Protein AF-A0A8J2LM65-F1 (afdb_monomer)

Organism: NCBI:txid39272

Foldseek 3Di:
DDPPPPFDDLPGDDDPRNVVRVVVVVVVCVVVPNVHVVVVVVVVVVVVVVVVVCVVVLVVCCVVDVPVNVVVVVVVVVD

pLDDT: mean 84.57, std 13.87, range [43.12, 98.0]

Secondary structure (DSSP, 8-state):
--------STTT--HHHHHHHHHHHHHHHHHTTTTSHHHHHHHHHHHHHHHHHHHHHHHHHHHH-HHHHHHHHHHHTT-

Structure (mmCIF, N/CA/C/O backbone):
data_AF-A0A8J2LM65-F1
#
_entry.id   AF-A0A8J2LM65-F1
#
loop_
_atom_site.group_PDB
_atom_site.id
_atom_site.type_symbol
_atom_site.label_atom_id
_atom_site.label_alt_id
_atom_site.label_comp_id
_atom_site.label_asym_id
_atom_site.label_entity_id
_atom_site.label_seq_id
_atom_site.pdbx_PDB_ins_code
_atom_site.Cartn_x
_atom_site.Cartn_y
_atom_site.Cartn_z
_atom_site.occupancy
_atom_site.B_iso_or_equiv
_atom_site.auth_seq_id
_atom_site.auth_comp_id
_atom_site.auth_asym_id
_atom_site.auth_atom_id
_atom_site.pdbx_PDB_model_num
ATOM 1 N N . ARG A 1 1 ? 8.943 -20.866 -38.983 1.00 43.12 1 ARG A N 1
ATOM 2 C CA . ARG A 1 1 ? 9.122 -19.485 -38.479 1.00 43.12 1 ARG A CA 1
ATOM 3 C C . ARG A 1 1 ? 8.157 -19.343 -37.318 1.00 43.12 1 ARG A C 1
ATOM 5 O O . ARG A 1 1 ? 6.977 -19.157 -37.564 1.00 43.12 1 ARG A O 1
ATOM 12 N N . PHE A 1 2 ? 8.616 -19.623 -36.102 1.00 51.16 2 PHE A N 1
ATOM 13 C CA . PHE A 1 2 ? 7.784 -19.463 -34.913 1.00 51.16 2 PHE A CA 1
ATOM 14 C C . PHE A 1 2 ? 7.624 -17.960 -34.697 1.00 51.16 2 PHE A C 1
ATOM 16 O O . PHE A 1 2 ? 8.618 -17.238 -34.696 1.00 51.16 2 PHE A O 1
ATOM 23 N N . GLU A 1 3 ? 6.389 -17.473 -34.666 1.00 58.75 3 GLU A N 1
ATOM 24 C CA . GLU A 1 3 ? 6.112 -16.098 -34.269 1.00 58.75 3 GLU A CA 1
ATOM 25 C C . GLU A 1 3 ? 6.525 -15.954 -32.809 1.00 58.75 3 GLU A C 1
ATOM 27 O O . GLU A 1 3 ? 5.915 -16.558 -31.925 1.00 58.75 3 GLU A O 1
ATOM 32 N N . ASP A 1 4 ? 7.589 -15.188 -32.567 1.00 64.62 4 ASP A N 1
ATOM 33 C CA . ASP A 1 4 ? 7.967 -14.773 -31.225 1.00 64.62 4 ASP A CA 1
ATOM 34 C C . ASP A 1 4 ? 6.787 -13.999 -30.637 1.00 64.62 4 ASP A C 1
ATOM 36 O O . ASP A 1 4 ? 6.511 -12.846 -30.982 1.00 64.62 4 ASP A O 1
ATOM 40 N N . LYS A 1 5 ? 6.026 -14.678 -29.780 1.00 70.44 5 LYS A N 1
ATOM 41 C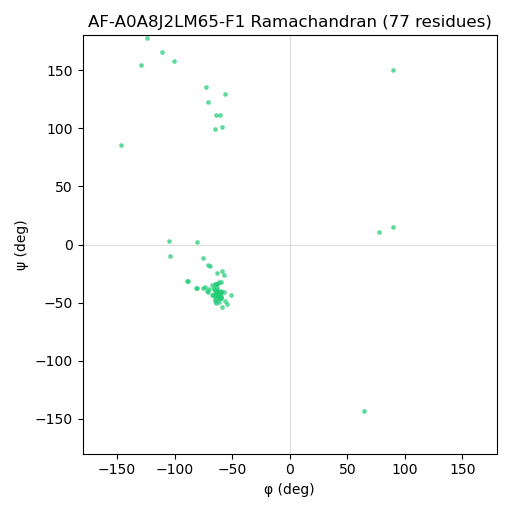 CA . LYS A 1 5 ? 4.906 -14.085 -29.065 1.00 70.44 5 LYS A CA 1
ATOM 42 C C . LYS A 1 5 ? 5.471 -12.955 -28.214 1.00 70.44 5 LYS A C 1
ATOM 44 O O . LYS A 1 5 ? 6.195 -13.211 -27.257 1.00 70.44 5 LYS A O 1
ATOM 49 N N . ILE A 1 6 ? 5.144 -11.708 -28.557 1.00 73.25 6 ILE A N 1
ATOM 50 C CA . ILE A 1 6 ? 5.554 -10.546 -27.764 1.00 73.25 6 ILE A CA 1
ATOM 51 C C . ILE A 1 6 ? 4.860 -10.649 -26.408 1.00 73.25 6 ILE A C 1
ATOM 53 O O . ILE A 1 6 ? 3.678 -10.322 -26.271 1.00 73.25 6 ILE A O 1
ATOM 57 N N . VAL A 1 7 ? 5.595 -11.126 -25.409 1.00 78.62 7 VAL A N 1
ATOM 58 C CA . VAL A 1 7 ? 5.146 -11.106 -24.024 1.00 78.62 7 VAL A CA 1
ATOM 59 C C . VAL A 1 7 ? 5.207 -9.659 -23.540 1.00 78.62 7 VAL A C 1
ATOM 61 O O . VAL A 1 7 ? 6.139 -8.927 -23.867 1.00 78.62 7 VAL A O 1
ATOM 64 N N . ARG A 1 8 ? 4.166 -9.205 -22.839 1.00 83.94 8 ARG A N 1
ATOM 65 C CA . ARG A 1 8 ? 4.009 -7.815 -22.394 1.00 83.94 8 ARG A CA 1
ATOM 66 C C . ARG A 1 8 ? 3.697 -7.767 -20.908 1.00 83.94 8 ARG A C 1
ATOM 68 O O . ARG A 1 8 ? 3.063 -8.673 -20.374 1.00 83.94 8 ARG A O 1
ATOM 75 N N . GLY A 1 9 ? 4.052 -6.645 -20.295 1.00 86.12 9 GLY A N 1
ATOM 76 C CA . GLY A 1 9 ? 3.723 -6.332 -18.913 1.00 86.12 9 GLY A CA 1
ATOM 77 C C . GLY A 1 9 ? 4.773 -6.806 -17.913 1.00 86.12 9 GLY A C 1
ATOM 78 O O . GLY A 1 9 ? 5.427 -7.830 -18.090 1.00 86.12 9 GLY A O 1
ATOM 79 N N . ILE A 1 10 ? 4.857 -6.062 -16.810 1.00 90.56 10 ILE A N 1
ATOM 80 C CA . ILE A 1 10 ? 5.927 -6.143 -15.808 1.00 90.56 10 ILE A CA 1
ATOM 81 C C . ILE A 1 10 ? 6.078 -7.523 -15.147 1.00 90.56 10 ILE A C 1
ATOM 83 O O . ILE A 1 10 ? 7.139 -7.830 -14.618 1.00 90.56 10 ILE A O 1
ATOM 87 N N . VAL A 1 11 ? 5.031 -8.350 -15.144 1.00 90.69 11 VAL A N 1
ATOM 88 C CA . VAL A 1 11 ? 5.056 -9.685 -14.520 1.00 90.69 11 VAL A CA 1
ATOM 89 C C . VAL A 1 11 ? 5.518 -10.768 -15.495 1.00 90.69 11 VAL A C 1
ATOM 91 O O . VAL A 1 11 ? 6.121 -11.744 -15.069 1.00 90.69 11 VAL A O 1
ATOM 94 N N . ALA A 1 12 ? 5.227 -10.610 -16.786 1.00 87.69 12 ALA A N 1
ATOM 95 C CA . ALA A 1 12 ? 5.414 -11.665 -17.780 1.00 87.69 12 ALA A CA 1
ATOM 96 C C . ALA A 1 12 ? 6.651 -11.451 -18.669 1.00 87.69 12 ALA A C 1
ATOM 98 O O . ALA A 1 12 ? 6.999 -12.329 -19.448 1.00 87.69 12 ALA A O 1
ATOM 99 N N . THR A 1 13 ? 7.282 -10.278 -18.603 1.00 90.62 13 THR A N 1
ATOM 100 C CA . THR A 1 13 ? 8.446 -9.926 -19.428 1.00 90.62 13 THR A CA 1
ATOM 101 C C . THR A 1 13 ? 9.752 -10.064 -18.667 1.00 90.62 13 THR A C 1
ATOM 103 O O . THR A 1 13 ? 9.763 -9.852 -17.455 1.00 90.62 13 THR A O 1
ATOM 106 N N . ASP A 1 14 ? 10.852 -10.223 -19.407 1.00 88.12 14 ASP A N 1
ATOM 107 C CA . ASP A 1 14 ? 12.201 -10.375 -18.858 1.00 88.1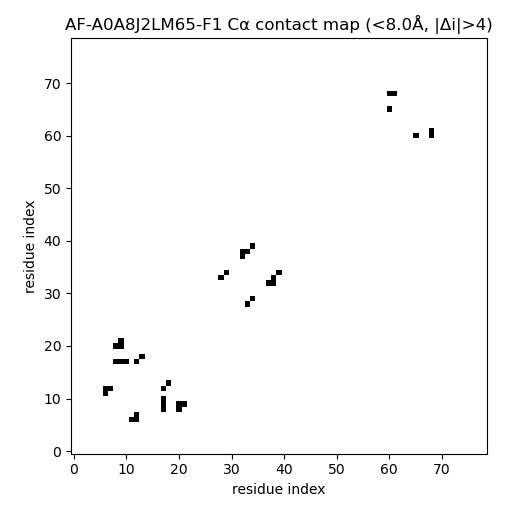2 14 ASP A CA 1
ATOM 108 C C . ASP A 1 14 ? 13.169 -9.315 -19.429 1.00 88.12 14 ASP A C 1
ATOM 110 O O . ASP A 1 14 ? 12.818 -8.492 -20.283 1.00 88.12 14 ASP A O 1
ATOM 114 N N . GLY A 1 15 ? 14.422 -9.332 -18.964 1.00 89.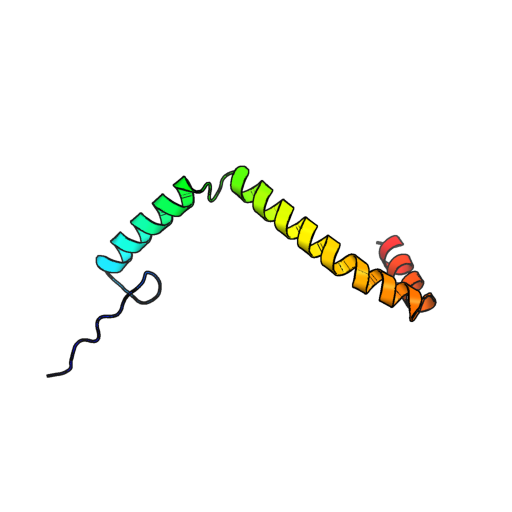94 15 GLY A N 1
ATOM 115 C CA . GLY A 1 15 ? 15.515 -8.558 -19.556 1.00 89.94 15 GLY A CA 1
ATOM 116 C C . GLY A 1 15 ? 15.347 -7.034 -19.466 1.00 89.94 15 GLY A C 1
ATOM 117 O O . GLY A 1 15 ? 14.894 -6.482 -18.457 1.00 89.94 15 GLY A O 1
ATOM 118 N N . SER A 1 16 ? 15.771 -6.324 -20.515 1.00 90.56 16 SER A N 1
ATOM 119 C CA . SER A 1 16 ? 15.761 -4.854 -20.551 1.00 90.56 16 SER A CA 1
ATOM 120 C C . SER A 1 16 ? 14.348 -4.275 -20.472 1.00 90.56 16 SER A C 1
ATOM 122 O O . SER A 1 16 ? 14.127 -3.306 -19.746 1.00 90.56 16 SER A O 1
ATOM 124 N N . HIS A 1 17 ? 13.384 -4.907 -21.143 1.00 89.56 17 HIS A N 1
ATOM 125 C CA . HIS A 1 17 ? 11.991 -4.468 -21.156 1.00 89.56 17 HIS A CA 1
ATOM 126 C C . HIS A 1 17 ? 11.348 -4.557 -19.763 1.00 89.56 17 HIS A C 1
ATOM 128 O O . HIS A 1 17 ? 10.725 -3.598 -19.304 1.00 89.56 17 HIS A O 1
ATOM 134 N N . TRP A 1 18 ? 11.580 -5.659 -19.040 1.00 93.44 18 TRP A N 1
ATOM 135 C CA . TRP A 1 18 ? 11.165 -5.791 -17.641 1.00 93.44 18 TRP A CA 1
ATOM 136 C C . TRP A 1 18 ? 11.792 -4.728 -16.743 1.00 93.44 18 TRP A C 1
ATOM 138 O O . T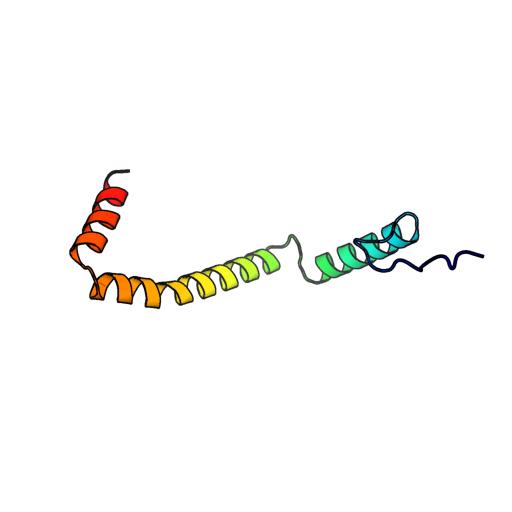RP A 1 18 ? 11.117 -4.112 -15.917 1.00 93.44 18 TRP A O 1
ATOM 148 N N . THR A 1 19 ? 13.094 -4.493 -16.919 1.00 95.12 19 THR A N 1
ATOM 149 C CA . THR A 1 19 ? 13.852 -3.537 -16.104 1.00 95.12 19 THR A CA 1
ATOM 150 C C . THR A 1 19 ? 13.293 -2.121 -16.252 1.00 95.12 19 THR A C 1
ATOM 152 O O . THR A 1 19 ? 13.122 -1.412 -15.256 1.00 95.12 19 THR A O 1
ATOM 155 N N . GLU A 1 20 ? 12.973 -1.715 -17.481 1.00 94.56 20 GLU A N 1
ATOM 156 C CA . GLU A 1 20 ? 12.375 -0.414 -17.777 1.00 94.56 20 GLU A CA 1
ATOM 157 C C . GLU A 1 20 ? 10.973 -0.282 -17.171 1.00 94.56 20 GLU A C 1
ATOM 159 O O . GLU A 1 20 ? 10.705 0.678 -16.442 1.00 94.56 20 GLU A O 1
ATOM 164 N N . GLN A 1 21 ? 10.105 -1.277 -17.376 1.00 94.62 21 GLN A N 1
ATOM 165 C CA . GLN A 1 21 ? 8.751 -1.271 -16.817 1.00 94.62 21 GLN A CA 1
ATOM 166 C C . GLN A 1 21 ? 8.751 -1.267 -15.289 1.00 94.62 21 GLN A C 1
ATOM 168 O O . GLN A 1 21 ? 7.993 -0.514 -14.676 1.00 94.62 21 GLN A O 1
ATOM 173 N N . ARG A 1 22 ? 9.636 -2.044 -14.657 1.00 95.75 22 ARG A N 1
ATOM 174 C CA . ARG A 1 22 ? 9.801 -2.056 -13.200 1.00 95.75 22 ARG A CA 1
ATOM 175 C C . ARG A 1 22 ? 10.244 -0.705 -12.669 1.00 95.75 22 ARG A C 1
ATOM 177 O O . ARG A 1 22 ? 9.692 -0.237 -11.673 1.00 95.75 22 ARG A O 1
ATOM 184 N N . ARG A 1 23 ? 11.214 -0.061 -13.321 1.00 96.25 23 ARG A N 1
ATOM 185 C CA . ARG A 1 23 ? 11.669 1.278 -12.927 1.00 96.25 23 ARG A CA 1
ATOM 186 C C . ARG A 1 23 ? 10.538 2.297 -13.046 1.00 96.25 23 ARG A C 1
ATOM 188 O O . ARG A 1 23 ? 10.324 3.059 -12.105 1.00 96.25 23 ARG A O 1
ATOM 195 N N . PHE A 1 24 ? 9.815 2.284 -14.164 1.00 95.69 24 PHE A N 1
ATOM 196 C CA . PHE A 1 24 ? 8.675 3.166 -14.391 1.00 95.69 24 PHE A CA 1
ATOM 197 C C . PHE A 1 24 ? 7.590 2.966 -13.325 1.00 95.69 24 PHE A C 1
ATOM 199 O O . PHE A 1 24 ? 7.244 3.915 -12.625 1.00 95.69 24 PHE A O 1
ATOM 206 N N . ALA A 1 25 ? 7.122 1.730 -13.128 1.00 96.00 25 ALA A N 1
ATOM 207 C CA . ALA A 1 25 ? 6.064 1.418 -12.172 1.00 96.00 25 ALA A CA 1
ATOM 208 C C . ALA A 1 25 ? 6.451 1.800 -10.738 1.00 96.00 25 ALA A C 1
ATOM 210 O O . ALA A 1 25 ? 5.678 2.459 -10.050 1.00 96.00 25 ALA A O 1
ATOM 211 N N . LEU A 1 26 ? 7.668 1.467 -10.291 1.00 96.12 26 LEU A N 1
ATOM 212 C CA . LEU A 1 26 ? 8.130 1.834 -8.948 1.00 96.12 26 LEU A CA 1
ATOM 213 C C . LEU A 1 26 ? 8.272 3.345 -8.760 1.00 96.12 26 LEU A C 1
ATOM 215 O O . LEU A 1 26 ? 8.051 3.830 -7.653 1.00 96.12 26 LEU A O 1
ATOM 219 N N . LYS A 1 27 ? 8.653 4.094 -9.803 1.00 97.38 27 LYS A N 1
ATOM 220 C CA . LYS A 1 27 ? 8.652 5.559 -9.742 1.00 97.38 27 LYS A CA 1
ATOM 221 C C . LYS A 1 27 ? 7.226 6.074 -9.563 1.00 97.38 27 LYS A C 1
ATOM 223 O O . LYS A 1 27 ? 6.983 6.839 -8.642 1.00 97.38 27 LYS A O 1
ATOM 228 N N . GLN A 1 28 ? 6.289 5.620 -10.393 1.00 97.19 28 GLN A N 1
ATOM 229 C CA . GLN A 1 28 ? 4.892 6.050 -10.298 1.00 97.19 28 GLN A CA 1
ATOM 230 C C . GLN A 1 28 ? 4.257 5.684 -8.954 1.00 97.19 28 GLN A C 1
ATOM 232 O O . GLN A 1 28 ? 3.587 6.514 -8.355 1.00 97.19 28 GLN A O 1
ATOM 237 N N . LEU A 1 29 ? 4.532 4.491 -8.421 1.00 95.88 29 LEU A N 1
ATOM 238 C CA . LEU A 1 29 ? 4.052 4.103 -7.095 1.00 95.88 29 LEU A CA 1
ATOM 239 C C . LEU A 1 29 ? 4.579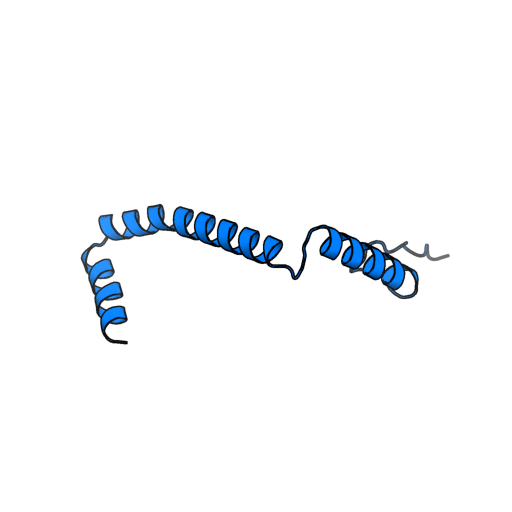 5.044 -6.002 1.00 95.88 29 LEU A C 1
ATOM 241 O O . LEU A 1 29 ? 3.803 5.467 -5.150 1.00 95.88 29 LEU A O 1
ATOM 245 N N . ARG A 1 30 ? 5.865 5.419 -6.034 1.00 95.69 30 ARG A N 1
ATOM 246 C CA . ARG A 1 30 ? 6.424 6.401 -5.085 1.00 95.69 30 ARG A CA 1
ATOM 247 C C . ARG A 1 30 ? 5.796 7.782 -5.243 1.00 95.69 30 ARG A C 1
ATOM 249 O O . ARG A 1 30 ? 5.479 8.397 -4.231 1.00 95.69 30 ARG A O 1
ATOM 256 N N . ASP A 1 31 ? 5.587 8.235 -6.479 1.00 95.75 31 ASP A N 1
ATOM 257 C CA . ASP A 1 31 ? 4.930 9.515 -6.777 1.00 95.75 31 ASP A CA 1
ATOM 258 C C . ASP A 1 31 ? 3.483 9.531 -6.227 1.00 95.75 31 ASP A C 1
ATOM 260 O O . ASP A 1 31 ? 3.008 10.558 -5.752 1.00 95.75 31 ASP A O 1
ATOM 264 N N . LEU A 1 32 ? 2.808 8.373 -6.200 1.00 94.31 32 LEU A N 1
ATOM 265 C CA . LEU A 1 32 ? 1.487 8.174 -5.583 1.00 94.31 32 LEU A CA 1
ATOM 266 C C . LEU A 1 32 ? 1.529 7.974 -4.053 1.00 94.31 32 LEU A C 1
ATOM 268 O O . LEU A 1 32 ? 0.493 7.751 -3.429 1.00 94.31 32 LEU A O 1
ATOM 272 N N . GLY A 1 33 ? 2.705 8.040 -3.427 1.00 93.94 33 GLY A N 1
ATOM 273 C CA . GLY A 1 33 ? 2.866 7.921 -1.977 1.00 93.94 33 GLY A CA 1
ATOM 274 C C . GLY A 1 33 ? 3.065 6.495 -1.458 1.00 93.94 33 GLY A C 1
ATOM 275 O O . GLY A 1 33 ? 2.967 6.276 -0.250 1.00 93.94 33 GLY A O 1
ATOM 276 N N . PHE A 1 34 ? 3.379 5.519 -2.313 1.00 94.81 34 PHE A N 1
ATOM 277 C CA . PHE A 1 34 ? 3.758 4.175 -1.868 1.00 94.81 34 PHE A CA 1
ATOM 278 C C . PHE A 1 34 ? 4.953 4.221 -0.904 1.00 94.81 34 PHE A C 1
ATOM 280 O O . PHE A 1 34 ? 5.979 4.839 -1.195 1.00 94.81 34 PHE A O 1
ATOM 287 N N . GLY A 1 35 ? 4.820 3.548 0.241 1.00 94.00 35 GLY A N 1
ATOM 288 C CA . GLY A 1 35 ? 5.829 3.543 1.306 1.00 94.00 35 GLY A CA 1
ATOM 289 C C . GLY A 1 35 ? 5.853 4.811 2.169 1.00 94.00 35 GLY A C 1
ATOM 290 O O . GLY A 1 35 ? 6.787 4.998 2.942 1.00 94.00 35 GLY A O 1
ATOM 291 N N . THR A 1 36 ? 4.851 5.686 2.043 1.00 96.44 36 THR A N 1
ATOM 292 C CA . THR A 1 36 ? 4.701 6.898 2.864 1.00 96.44 36 THR A CA 1
ATOM 293 C C . THR A 1 36 ? 3.506 6.788 3.813 1.00 96.44 36 THR A C 1
ATOM 295 O O . THR A 1 36 ? 2.608 5.969 3.601 1.00 96.44 36 THR A O 1
ATOM 298 N N . LYS A 1 37 ? 3.444 7.685 4.808 1.00 96.12 37 LYS A N 1
ATOM 299 C CA . LYS A 1 37 ? 2.300 7.816 5.729 1.00 96.12 37 LYS A CA 1
ATOM 300 C C . LYS A 1 37 ? 0.967 8.075 5.020 1.00 96.12 37 LYS A C 1
ATOM 302 O O . LYS A 1 37 ? -0.082 7.717 5.538 1.00 96.12 37 LYS A O 1
ATOM 307 N N . THR A 1 38 ? 0.990 8.669 3.827 1.00 94.44 38 THR A N 1
ATOM 308 C CA . THR A 1 38 ? -0.223 8.886 3.028 1.00 94.44 38 THR A CA 1
ATOM 309 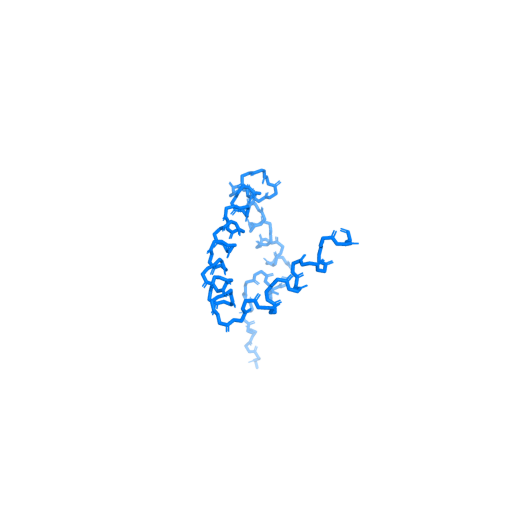C C . THR A 1 38 ? -0.856 7.561 2.607 1.00 94.44 38 THR A C 1
ATOM 311 O O . THR A 1 38 ? -2.068 7.403 2.702 1.00 94.44 38 THR A O 1
ATOM 314 N N . MET A 1 39 ? -0.045 6.591 2.170 1.00 96.44 39 MET A N 1
ATOM 315 C CA . MET A 1 39 ? -0.536 5.256 1.813 1.00 96.44 39 MET A CA 1
ATOM 316 C C . MET A 1 39 ? -0.979 4.481 3.055 1.00 96.44 39 MET A C 1
ATOM 318 O O . MET A 1 39 ? -1.993 3.797 3.012 1.00 96.44 39 MET A O 1
ATOM 322 N N . GLU A 1 40 ? -0.254 4.619 4.167 1.00 96.50 40 GLU A N 1
ATOM 323 C CA . GLU A 1 40 ? -0.651 4.0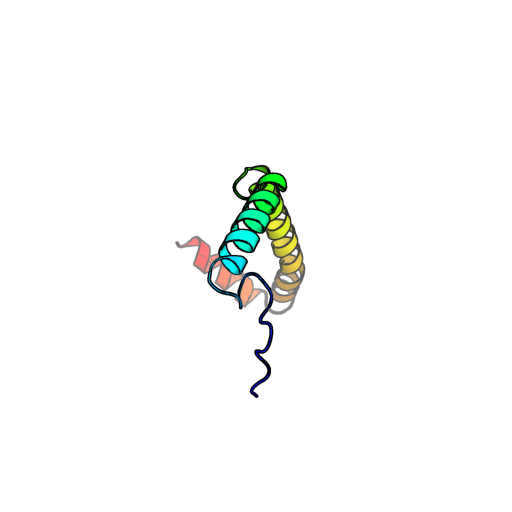40 5.456 1.00 96.50 40 GLU A CA 1
ATOM 324 C C . GLU A 1 40 ? -2.051 4.511 5.872 1.00 96.50 40 GLU A C 1
ATOM 326 O O . GLU A 1 40 ? -2.910 3.680 6.152 1.00 96.50 40 GLU A O 1
ATOM 331 N N . ALA A 1 41 ? -2.317 5.819 5.810 1.00 96.38 41 ALA A N 1
ATOM 332 C CA . ALA A 1 41 ? -3.627 6.377 6.135 1.00 96.38 41 ALA A CA 1
ATOM 333 C C . ALA A 1 41 ? -4.743 5.818 5.234 1.00 96.38 41 ALA A C 1
ATOM 335 O O . ALA A 1 41 ? -5.821 5.495 5.724 1.00 96.38 41 ALA A O 1
ATOM 336 N N . ARG A 1 42 ? -4.479 5.637 3.932 1.00 96.06 42 ARG A N 1
ATOM 337 C CA . ARG A 1 42 ? -5.431 5.008 2.995 1.00 96.06 42 ARG A CA 1
ATOM 338 C C . ARG A 1 42 ? -5.698 3.540 3.314 1.00 96.06 42 ARG A C 1
ATOM 340 O O . ARG A 1 42 ? -6.826 3.080 3.183 1.00 96.06 42 ARG A O 1
ATOM 347 N N . ILE A 1 43 ? -4.671 2.800 3.725 1.00 96.62 43 ILE A N 1
ATOM 348 C CA . ILE A 1 43 ? -4.825 1.406 4.152 1.00 96.62 43 ILE A CA 1
ATOM 349 C C . ILE A 1 43 ? -5.653 1.344 5.440 1.00 96.62 43 ILE A C 1
ATOM 351 O O . ILE A 1 43 ? -6.550 0.514 5.539 1.00 96.62 43 ILE A O 1
ATOM 355 N N . GLN A 1 44 ? -5.395 2.231 6.403 1.00 98.00 44 GLN A N 1
ATOM 356 C CA . GLN A 1 44 ? -6.175 2.318 7.641 1.00 98.00 44 GLN A CA 1
ATOM 357 C C . GLN A 1 44 ? -7.641 2.673 7.370 1.00 98.00 44 GLN A C 1
ATOM 359 O O . GLN A 1 44 ? -8.522 2.041 7.941 1.00 98.00 44 GLN A O 1
ATOM 364 N N . GLU A 1 45 ? -7.905 3.626 6.472 1.00 97.88 45 GLU A N 1
ATOM 365 C CA . GLU A 1 45 ? -9.254 3.972 5.999 1.00 97.88 45 GLU A CA 1
ATOM 366 C C . GLU A 1 45 ? -9.974 2.730 5.449 1.00 97.88 45 GLU A C 1
ATOM 368 O O . GLU A 1 45 ? -11.036 2.368 5.946 1.00 97.88 45 GLU A O 1
ATOM 373 N N . ALA A 1 46 ? -9.338 1.986 4.538 1.00 97.44 46 ALA A N 1
ATOM 374 C CA . ALA A 1 46 ? -9.917 0.764 3.979 1.00 97.44 46 ALA A CA 1
ATOM 375 C C . ALA A 1 46 ? -10.152 -0.342 5.028 1.00 97.44 46 ALA A C 1
ATOM 377 O O . ALA A 1 46 ? -11.111 -1.106 4.918 1.00 97.44 46 ALA A O 1
ATOM 378 N N . ILE A 1 47 ? -9.288 -0.451 6.044 1.00 97.75 47 ILE A N 1
ATOM 379 C CA . ILE A 1 47 ? -9.487 -1.382 7.163 1.00 97.75 47 ILE A CA 1
ATOM 380 C C . ILE A 1 47 ? -10.695 -0.959 8.000 1.00 97.75 47 ILE A C 1
ATOM 382 O O . ILE A 1 47 ? -11.496 -1.818 8.358 1.00 97.75 47 ILE A O 1
ATOM 386 N N . HIS A 1 48 ? -10.851 0.331 8.305 1.00 97.00 48 HIS A N 1
ATOM 387 C CA . HIS A 1 48 ? -12.020 0.821 9.036 1.00 97.00 48 HIS A CA 1
ATOM 388 C C . HIS A 1 48 ? -13.311 0.566 8.255 1.00 97.00 48 HIS A C 1
ATOM 390 O O . HIS A 1 48 ? -14.234 -0.016 8.817 1.00 97.00 48 HIS A O 1
ATOM 396 N N . ASP A 1 49 ? -13.332 0.873 6.955 1.00 96.31 49 ASP A N 1
ATOM 397 C CA . ASP A 1 49 ? -14.471 0.579 6.077 1.00 96.31 49 ASP A CA 1
ATOM 398 C C . ASP A 1 49 ? -14.805 -0.921 6.076 1.00 96.31 49 ASP A C 1
ATOM 400 O O . ASP A 1 49 ? -15.969 -1.330 6.130 1.00 96.31 49 ASP A O 1
ATOM 404 N N . PHE A 1 50 ? -13.774 -1.770 6.052 1.00 95.69 50 PHE A N 1
ATOM 405 C CA . PHE A 1 50 ? -13.949 -3.212 6.131 1.00 95.69 50 PHE A CA 1
ATOM 406 C C . PHE A 1 50 ? -14.540 -3.645 7.479 1.00 95.69 50 PHE A C 1
ATOM 408 O O . PHE A 1 50 ? -15.507 -4.405 7.487 1.00 95.69 50 PHE A O 1
ATOM 415 N N . LEU A 1 51 ? -14.024 -3.149 8.606 1.00 93.44 51 LEU A N 1
ATOM 416 C CA . LEU A 1 51 ? -14.559 -3.443 9.941 1.00 93.44 51 LEU A CA 1
ATOM 417 C C . LEU A 1 51 ? -16.010 -2.972 10.084 1.00 93.44 51 LEU A C 1
ATOM 419 O O . LEU A 1 51 ? -16.848 -3.707 10.606 1.00 93.44 51 LEU A O 1
ATOM 423 N N . ASP A 1 52 ? -16.333 -1.793 9.562 1.00 92.06 52 ASP A N 1
ATOM 424 C CA . ASP A 1 52 ? -17.696 -1.270 9.552 1.00 92.06 52 ASP A CA 1
ATOM 425 C C . ASP A 1 52 ? -18.639 -2.153 8.727 1.00 92.06 52 ASP A C 1
ATOM 427 O O . ASP A 1 52 ? -19.781 -2.363 9.124 1.00 92.06 52 ASP A O 1
ATOM 431 N N . SER A 1 53 ? -18.159 -2.764 7.640 1.00 90.62 53 SER A N 1
ATOM 432 C CA . SER A 1 53 ? -18.941 -3.741 6.869 1.00 90.62 53 SER A CA 1
ATOM 433 C C . SER A 1 53 ? -19.181 -5.074 7.598 1.00 90.62 53 SER A C 1
ATOM 435 O O . SER A 1 53 ? -20.079 -5.835 7.220 1.00 90.62 53 SER A O 1
ATOM 437 N N . LEU A 1 54 ? -18.391 -5.377 8.636 1.00 87.38 54 LEU A N 1
ATOM 438 C CA . LEU A 1 54 ? -18.522 -6.594 9.440 1.00 87.38 54 LEU A CA 1
ATOM 439 C C . LEU A 1 54 ? -19.485 -6.427 10.620 1.00 87.38 54 LEU A C 1
ATOM 441 O O . LEU A 1 54 ? -20.177 -7.394 10.941 1.00 87.38 54 LEU A O 1
ATOM 445 N N . LYS A 1 55 ? -19.608 -5.226 11.202 1.00 80.50 55 LYS A N 1
ATOM 446 C CA . LYS A 1 55 ? -20.543 -4.950 12.315 1.00 80.50 55 LYS A CA 1
ATOM 447 C C . LYS A 1 55 ? -21.987 -5.411 12.036 1.00 80.50 55 LYS A C 1
ATOM 449 O O . LYS A 1 55 ? -22.548 -6.103 12.874 1.00 80.50 55 LYS A O 1
ATOM 454 N N . PRO A 1 56 ? -22.579 -5.193 10.842 1.00 72.75 56 PRO A N 1
ATOM 455 C CA . PRO A 1 56 ? -23.927 -5.682 10.548 1.00 72.75 56 PRO A CA 1
ATOM 456 C C . PRO A 1 56 ? -24.069 -7.210 10.567 1.00 72.75 56 PRO A C 1
ATOM 458 O O . PRO A 1 56 ? -25.175 -7.719 10.713 1.00 72.75 56 PRO A O 1
ATOM 461 N N . LYS A 1 57 ? -22.981 -7.959 10.347 1.00 71.06 57 LYS A N 1
ATOM 462 C CA . LYS A 1 57 ? -22.984 -9.428 10.453 1.00 71.06 57 LYS A CA 1
ATOM 463 C C . LYS A 1 57 ? -22.841 -9.866 11.902 1.00 71.06 57 LYS A C 1
ATOM 465 O O . LYS A 1 57 ? -23.477 -10.830 12.303 1.00 71.06 57 LYS A O 1
ATOM 470 N N . GLU A 1 58 ? -22.026 -9.140 12.658 1.00 68.50 58 GLU A N 1
ATOM 471 C CA . GLU A 1 58 ? -21.868 -9.305 14.098 1.00 68.50 58 GLU A CA 1
ATOM 472 C C . GLU A 1 58 ? -23.197 -9.090 14.833 1.00 68.50 58 GLU A C 1
ATOM 474 O O . GLU A 1 58 ? -23.595 -9.921 15.639 1.00 68.50 58 GLU A O 1
ATOM 479 N N . ASP A 1 59 ? -23.934 -8.032 14.497 1.00 74.19 59 ASP A N 1
ATOM 480 C CA . ASP A 1 59 ? -25.215 -7.732 15.139 1.00 74.19 59 ASP A CA 1
ATOM 481 C C . ASP A 1 59 ? -26.293 -8.768 14.795 1.00 74.19 59 ASP A C 1
ATOM 483 O O . ASP A 1 59 ? -27.067 -9.164 15.659 1.00 74.19 59 ASP A O 1
ATOM 487 N N . LYS A 1 60 ? -26.277 -9.313 13.574 1.00 74.25 60 LYS A N 1
ATOM 488 C CA . LYS A 1 60 ? -27.133 -10.457 13.224 1.00 74.25 60 LYS A CA 1
ATOM 489 C C . LYS A 1 60 ? -26.786 -11.718 14.011 1.00 74.25 60 LYS A C 1
ATOM 491 O O . LYS A 1 60 ? -27.687 -12.420 14.442 1.00 74.25 60 LYS A O 1
ATOM 496 N N . LEU A 1 61 ? -25.500 -11.994 14.224 1.00 71.75 61 LEU A N 1
ATOM 497 C CA . LEU A 1 61 ? -25.060 -13.119 15.055 1.00 71.75 61 LEU A CA 1
ATOM 498 C C . LEU A 1 61 ? -25.509 -12.947 16.514 1.00 71.75 61 LEU A C 1
ATOM 500 O O . LEU A 1 61 ? -25.980 -13.911 17.111 1.00 71.75 61 LEU A O 1
ATOM 504 N N . LYS A 1 62 ? -25.430 -11.724 17.059 1.00 74.00 62 LYS A N 1
ATOM 505 C CA . LYS A 1 62 ? -25.959 -11.387 18.394 1.00 74.00 62 LYS A CA 1
ATOM 506 C C . LYS A 1 62 ? -27.461 -11.627 18.504 1.00 74.00 62 LYS A C 1
ATOM 508 O O . LYS A 1 62 ? -27.925 -12.075 19.546 1.00 74.00 62 LYS A O 1
ATOM 513 N N . GLU A 1 63 ? -28.216 -11.287 17.461 1.00 79.69 63 GLU A N 1
ATOM 514 C CA . GLU A 1 63 ? -29.671 -11.466 17.428 1.00 79.69 63 GLU A CA 1
ATOM 515 C C . GLU A 1 63 ? -30.081 -12.940 17.261 1.00 79.69 63 GLU A C 1
ATOM 517 O O . GLU A 1 63 ? -31.077 -13.361 17.847 1.00 79.69 63 GLU A O 1
ATOM 522 N N . GLU A 1 64 ? -29.334 -13.721 16.474 1.00 83.88 64 GLU A N 1
ATOM 523 C CA . GLU A 1 64 ? -29.658 -15.118 16.154 1.00 83.88 64 GLU A CA 1
ATOM 524 C C . GLU A 1 64 ? -29.266 -16.111 17.264 1.00 83.88 64 GLU A C 1
ATOM 526 O O . GLU A 1 64 ? -30.016 -17.058 17.506 1.00 83.88 64 GLU A O 1
ATOM 531 N N . ASP A 1 65 ? -28.133 -15.910 17.949 1.00 86.25 65 ASP A N 1
ATOM 532 C CA . ASP A 1 65 ? -27.694 -16.758 19.069 1.00 86.25 65 ASP A CA 1
ATOM 533 C C . ASP A 1 65 ? -26.921 -15.950 20.139 1.00 86.25 65 ASP A C 1
ATOM 535 O O . ASP A 1 65 ? -25.683 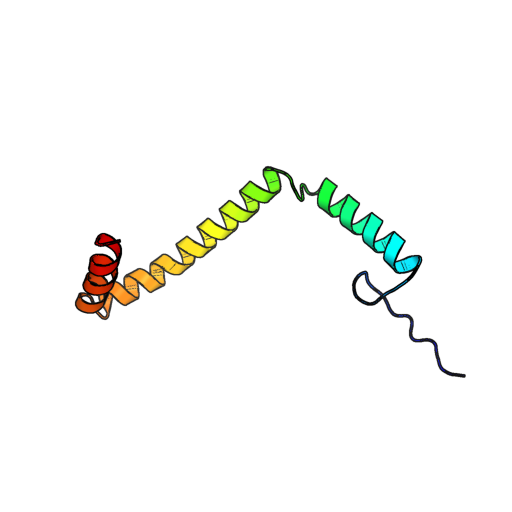-15.879 20.124 1.00 86.25 65 ASP A O 1
ATOM 539 N N . PRO A 1 66 ? -27.645 -15.321 21.085 1.00 82.19 66 PRO A N 1
ATOM 540 C CA . PRO A 1 66 ? -27.050 -14.479 22.122 1.00 82.19 66 PRO A CA 1
ATOM 541 C C . PRO A 1 66 ? -26.124 -15.247 23.076 1.00 82.19 66 PRO A C 1
ATOM 543 O O . PRO A 1 66 ? -25.120 -14.702 23.536 1.00 82.19 66 PRO A O 1
ATOM 546 N N . ASP A 1 67 ? -26.433 -16.514 23.362 1.00 85.31 67 ASP A N 1
ATOM 547 C CA . ASP A 1 67 ? -25.677 -17.326 24.320 1.00 85.31 67 ASP A CA 1
ATOM 548 C C . ASP A 1 67 ? -24.303 -17.719 23.748 1.00 85.31 67 ASP A C 1
ATOM 550 O O . ASP A 1 67 ? -23.290 -17.667 24.455 1.00 85.31 67 ASP A O 1
ATOM 554 N N . LEU A 1 68 ? -24.231 -18.060 22.453 1.00 81.88 68 LEU A N 1
ATOM 555 C CA . LEU A 1 68 ? -22.954 -18.303 21.770 1.00 81.88 68 LEU A CA 1
ATOM 556 C C . LEU A 1 68 ? -22.099 -17.038 21.661 1.00 81.88 68 LEU A C 1
ATOM 558 O O . LEU A 1 68 ? -20.871 -17.106 21.793 1.00 81.88 68 LEU A O 1
ATOM 562 N N . TRP A 1 69 ? -22.733 -15.889 21.428 1.00 82.38 69 TRP A N 1
ATOM 563 C CA . TRP A 1 69 ? -22.055 -14.599 21.357 1.00 82.38 69 TRP A CA 1
ATOM 564 C C . TRP A 1 69 ? -21.368 -14.233 22.683 1.00 82.38 69 TRP A C 1
ATOM 566 O O . TRP A 1 69 ? -20.170 -13.929 22.708 1.00 82.38 69 TRP A O 1
ATOM 576 N N . GLU A 1 70 ? -22.094 -14.334 23.798 1.00 80.19 70 GLU A N 1
ATOM 577 C CA . GLU A 1 70 ? -21.561 -14.073 25.140 1.00 80.19 70 GLU A CA 1
ATOM 578 C C . GLU A 1 70 ? -20.443 -15.057 25.520 1.00 80.19 70 GLU A C 1
ATOM 580 O O . GLU A 1 70 ? -19.428 -14.660 26.099 1.00 80.19 70 GLU A O 1
ATOM 585 N N . ALA A 1 71 ? -20.556 -16.332 25.132 1.00 81.62 71 ALA A N 1
ATOM 586 C CA . ALA A 1 71 ? -19.506 -17.324 25.362 1.00 81.62 71 ALA A CA 1
ATOM 587 C C . ALA A 1 71 ? -18.201 -17.000 24.606 1.00 81.62 71 ALA A C 1
ATOM 589 O O . ALA A 1 71 ? -17.109 -17.145 25.166 1.00 81.62 71 ALA A O 1
ATOM 590 N N . PHE A 1 72 ? -18.294 -16.532 23.355 1.00 76.19 72 PHE A N 1
ATOM 591 C CA . PHE A 1 72 ? -17.132 -16.133 22.551 1.00 76.19 72 PHE A CA 1
ATOM 592 C C . PHE A 1 72 ? -16.382 -14.940 23.171 1.00 76.19 72 PHE A C 1
ATOM 594 O O . PHE A 1 72 ? -15.150 -14.942 23.242 1.00 76.19 72 PHE A O 1
ATOM 601 N N . HIS A 1 73 ? -17.111 -13.943 23.678 1.00 72.75 73 HIS A N 1
ATOM 602 C CA . HIS A 1 73 ? -16.515 -12.778 24.340 1.00 72.75 73 HIS A CA 1
ATOM 603 C C . HIS A 1 73 ? -16.008 -13.071 25.753 1.00 72.75 73 HIS A C 1
ATOM 605 O O . HIS A 1 73 ? -14.933 -12.592 26.126 1.00 72.75 73 HIS A O 1
ATOM 611 N N . GLY A 1 74 ? -16.716 -13.910 26.510 1.00 70.75 74 GLY A N 1
ATOM 612 C CA . GLY A 1 74 ? -16.269 -14.395 27.813 1.00 70.75 74 GLY A CA 1
ATOM 613 C C . GLY A 1 74 ? -14.941 -15.154 27.739 1.00 70.75 74 GLY A C 1
ATOM 614 O O . GLY A 1 74 ? -14.129 -15.038 28.652 1.00 70.75 74 GLY A O 1
ATOM 615 N N . LEU A 1 75 ? -14.664 -15.858 26.633 1.00 64.38 75 LEU A N 1
ATOM 616 C CA . LEU A 1 75 ? -13.377 -16.528 26.406 1.00 64.38 75 LEU A CA 1
ATOM 617 C C . LEU A 1 75 ? -12.227 -15.544 26.129 1.00 64.38 75 LEU A C 1
ATOM 619 O O . LEU A 1 75 ? -11.127 -15.727 26.647 1.00 64.38 75 LEU A O 1
ATOM 623 N N . ASN A 1 76 ? -12.477 -14.492 25.343 1.00 59.66 76 ASN A N 1
ATOM 624 C CA . ASN A 1 76 ? -11.471 -13.469 25.024 1.00 59.66 76 ASN A CA 1
ATOM 625 C C . ASN A 1 76 ? -11.136 -12.555 26.218 1.00 59.66 76 ASN A C 1
ATOM 627 O O . ASN A 1 76 ? -10.098 -11.908 26.208 1.00 59.66 76 ASN A O 1
ATOM 631 N N . SER A 1 77 ? -11.984 -12.509 27.251 1.00 52.22 77 SER A N 1
ATOM 632 C CA . SER A 1 77 ? -11.730 -11.775 28.502 1.00 52.22 77 SER A CA 1
ATOM 633 C C . SER A 1 77 ? -10.727 -12.470 29.439 1.00 52.22 77 SER A C 1
ATOM 635 O O . SER A 1 77 ? -10.325 -11.873 30.439 1.00 52.22 77 SER A O 1
ATOM 637 N N . VAL A 1 78 ? -10.370 -13.731 29.176 1.00 54.31 78 VAL A N 1
ATOM 638 C CA . VAL A 1 78 ? -9.526 -14.559 30.061 1.00 54.31 78 VAL A CA 1
ATOM 639 C C . VAL A 1 78 ? -8.093 -14.713 29.512 1.00 54.31 78 VAL A C 1
ATOM 641 O O . VAL A 1 78 ? -7.264 -15.379 30.133 1.00 54.31 78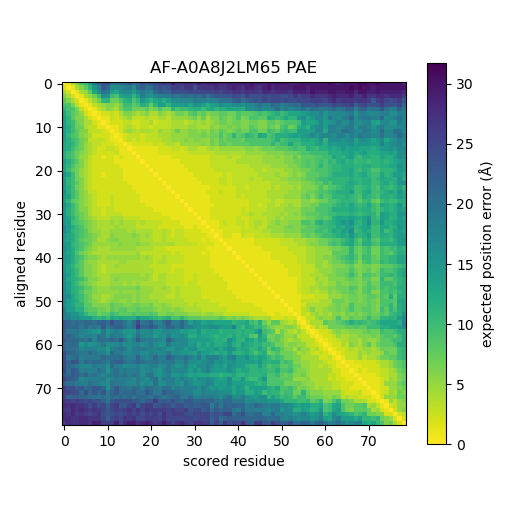 VAL A O 1
ATOM 644 N N . VAL A 1 79 ? -7.773 -14.062 28.386 1.00 43.56 79 VAL A N 1
ATOM 645 C CA . VAL A 1 79 ? -6.427 -14.013 27.779 1.00 43.56 79 VAL A CA 1
ATOM 646 C C . VAL A 1 79 ? -5.883 -12.590 27.783 1.00 43.56 79 VAL A C 1
ATOM 648 O O . VAL A 1 79 ? -6.655 -11.664 27.456 1.00 43.56 79 VAL A O 1
#

InterPro domains:
  IPR001128 Cytochrome P450 [PF00067] (7-61)

Mean predicted aligned error: 9.74 Å

Radius of gyration: 23.89 Å; Cα contacts (8 Å, |Δi|>4): 20; chains: 1; bounding box: 45×29×68 Å

Sequence (79 aa):
RFEDKIVRGIVATDGSHWTEQRRFALKQLRDLGFGTKTMEARIQEAIHDFLDSLKPKEDKLKEEDPDLWEAFHGLNSVV

Solvent-accessible surface area (backbone atoms only — not comparable to full-atom values): 4672 Å² total; per-residue (Å²): 133,80,78,80,74,82,65,65,59,68,88,67,34,63,70,71,65,20,52,51,44,48,53,52,50,55,49,53,40,44,77,73,29,55,96,38,71,67,41,50,53,54,51,52,50,54,49,50,55,51,52,62,66,43,47,69,57,51,54,50,44,46,72,74,40,50,69,62,48,52,51,57,52,60,56,60,74,77,107